Protein AF-A0AB38HCM6-F1 (afdb_monomer_lite)

pLDDT: mean 87.89, std 14.82, range [49.47, 98.44]

Foldseek 3Di:
DVVVVVVVVVVVVCVVVQEDAQDDQDAWAWDAPPDDPVNRVVQLVVQLVVLVVVVDDPVCSVVSSQVSSVVVPIDGDDDPVSNVVSVVVVVVSVVVVHDYD

Secondary structure (DSSP, 8-state):
-HHHHHHHTTGGGSGGGGEEPPPPPPPPEEE-TT--HHHHHHHHHHHHHHHHHTT--HHHHHHHHHHHHHHTT-EEE--HHHHHHHHHHHHHHHHTTPEE-

Radius of gyration: 24.41 Å; chains: 1; bounding box: 41×20×75 Å

Sequence (101 aa):
MKRFVLLSLSFSLAGCLMMRPYPPQPEPYWYKEGATARDASTKLAKCKYDVGMNKVDPSGEISLIHSCMIADGFRWQVYPEDKKAWQEKVDALQKQGYQLY

Organism: NCBI:txid733

Structure (mmCIF, N/CA/C/O backbone):
data_AF-A0AB38HCM6-F1
#
_entry.id   AF-A0AB38HCM6-F1
#
loop_
_atom_site.group_PDB
_atom_site.id
_atom_site.type_symbol
_atom_site.label_atom_id
_atom_site.label_alt_id
_atom_site.label_comp_id
_atom_site.label_asym_id
_atom_site.label_entity_id
_atom_site.label_seq_id
_atom_site.pdbx_PDB_ins_code
_atom_site.Cartn_x
_atom_site.Cartn_y
_atom_site.Cartn_z
_atom_site.occupancy
_atom_site.B_iso_or_equiv
_atom_site.auth_seq_id
_atom_site.auth_comp_id
_atom_site.auth_asym_id
_atom_site.auth_atom_id
_atom_site.pdbx_PDB_model_num
ATOM 1 N N . MET A 1 1 ? -17.707 8.300 59.468 1.00 50.94 1 MET A N 1
ATOM 2 C CA . MET A 1 1 ? -16.591 8.922 58.714 1.00 50.94 1 MET A CA 1
ATOM 3 C C . MET A 1 1 ? -15.565 7.920 58.162 1.00 50.94 1 MET A C 1
ATOM 5 O O . MET A 1 1 ? -15.204 8.065 57.008 1.00 50.94 1 MET A O 1
ATOM 9 N N . LYS A 1 2 ? -15.161 6.854 58.880 1.00 49.47 2 LYS A N 1
ATOM 10 C CA . LYS A 1 2 ? -14.211 5.830 58.362 1.00 49.47 2 LYS A CA 1
ATOM 11 C C . LYS A 1 2 ? -14.667 5.050 57.109 1.00 49.47 2 LYS A C 1
ATOM 13 O O . LYS A 1 2 ? -13.829 4.661 56.310 1.00 49.47 2 LYS A O 1
ATOM 18 N N . ARG A 1 3 ? -15.978 4.841 56.914 1.00 53.59 3 ARG A N 1
ATOM 19 C CA . ARG A 1 3 ? -16.518 4.090 55.757 1.00 53.59 3 ARG A CA 1
ATOM 20 C C . ARG A 1 3 ? -16.496 4.875 54.436 1.00 53.59 3 ARG A C 1
ATOM 22 O O . ARG A 1 3 ? -16.409 4.259 53.385 1.00 53.59 3 ARG A O 1
ATOM 29 N N . PHE A 1 4 ? -16.511 6.209 54.487 1.00 53.34 4 PHE A N 1
ATOM 30 C CA . PHE A 1 4 ? -16.462 7.053 53.284 1.00 53.34 4 PHE A CA 1
ATOM 31 C C . PHE A 1 4 ? -15.050 7.149 52.684 1.00 53.34 4 PHE A C 1
ATOM 33 O O . PHE A 1 4 ? -14.914 7.274 51.475 1.00 53.34 4 PHE A O 1
ATOM 40 N N . VAL A 1 5 ? -14.005 7.004 53.508 1.00 58.81 5 VAL A N 1
ATOM 41 C CA . VAL A 1 5 ? -12.597 7.043 53.063 1.00 58.81 5 VAL A CA 1
ATOM 42 C C . VAL A 1 5 ? -12.203 5.786 52.271 1.00 58.81 5 VAL A C 1
ATOM 44 O O . VAL A 1 5 ? -11.357 5.849 51.389 1.00 58.81 5 VAL A O 1
ATOM 47 N N . LEU A 1 6 ? -12.839 4.640 52.537 1.00 53.62 6 LEU A N 1
ATOM 48 C CA . LEU A 1 6 ? -12.574 3.393 51.802 1.00 53.62 6 LEU A CA 1
ATOM 49 C C . LEU A 1 6 ? -13.252 3.355 50.418 1.00 53.62 6 LEU A C 1
ATOM 51 O O . LEU A 1 6 ? -12.779 2.657 49.524 1.00 53.62 6 LEU A O 1
ATOM 55 N N . LEU A 1 7 ? -14.325 4.130 50.222 1.00 53.81 7 LEU A N 1
ATOM 56 C CA . LEU A 1 7 ? -15.037 4.232 48.941 1.00 53.81 7 LEU A CA 1
ATOM 57 C C . LEU A 1 7 ? -14.354 5.188 47.951 1.00 53.81 7 LEU A C 1
ATOM 59 O O . LEU A 1 7 ? -14.454 4.981 46.748 1.00 53.81 7 LEU A O 1
ATOM 63 N N . SER A 1 8 ? -13.625 6.205 48.422 1.00 54.72 8 SER A N 1
ATOM 64 C CA . SER A 1 8 ? -12.891 7.114 47.528 1.00 54.72 8 SER A CA 1
ATOM 65 C C . SER A 1 8 ? -11.596 6.505 46.980 1.00 54.72 8 SER A C 1
ATOM 67 O O . SER A 1 8 ? -11.186 6.840 45.873 1.00 54.72 8 SER A O 1
ATOM 69 N N . LEU A 1 9 ? -10.967 5.576 47.710 1.00 54.22 9 LEU A N 1
ATOM 70 C CA . LEU A 1 9 ? -9.690 4.968 47.312 1.00 54.22 9 LEU A CA 1
ATOM 71 C C . LEU A 1 9 ? -9.816 3.971 46.142 1.00 54.22 9 LEU A C 1
ATOM 73 O O . LEU A 1 9 ? -8.828 3.666 45.482 1.00 54.22 9 LEU A O 1
ATOM 77 N N . SER A 1 10 ? -11.022 3.465 45.873 1.00 54.28 10 SER A N 1
ATOM 78 C CA . SER A 1 10 ? -11.291 2.481 44.813 1.00 54.28 10 SER A CA 1
ATOM 79 C C . SER A 1 10 ? -11.604 3.111 43.450 1.00 54.28 10 SER A C 1
ATOM 81 O O . SER A 1 10 ? -11.454 2.444 42.429 1.00 54.28 10 SER A O 1
ATOM 83 N N . PHE A 1 11 ? -11.974 4.396 43.399 1.00 54.81 11 PHE A N 1
ATOM 84 C CA . PHE A 1 11 ? -12.333 5.072 42.144 1.00 54.81 11 PHE A CA 1
ATOM 85 C C . PHE A 1 11 ? -11.117 5.435 41.274 1.00 54.81 11 PHE A C 1
ATOM 87 O O . PHE A 1 11 ? -11.215 5.464 40.050 1.00 54.81 11 PHE A O 1
ATOM 94 N N . SER A 1 12 ? -9.949 5.657 41.882 1.00 55.44 12 SER A N 1
ATOM 95 C CA . SER A 1 12 ? -8.745 6.101 41.162 1.00 55.44 12 SER A CA 1
ATOM 96 C C . SER A 1 12 ? -8.041 4.995 40.364 1.00 55.44 12 SER A C 1
ATOM 98 O O . SER A 1 12 ? -7.233 5.298 39.492 1.00 55.44 12 SER A O 1
ATOM 100 N N . LEU A 1 13 ? -8.338 3.715 40.622 1.00 54.88 13 LEU A N 1
ATOM 101 C CA . LEU A 1 13 ? -7.702 2.579 39.934 1.00 54.88 13 LEU A CA 1
ATOM 102 C C . LEU A 1 13 ? -8.375 2.196 38.603 1.00 54.88 13 LEU A C 1
ATOM 104 O O . LEU A 1 13 ? -7.785 1.453 37.823 1.00 54.88 13 LEU A O 1
ATOM 108 N N . ALA A 1 14 ? -9.571 2.714 38.302 1.00 58.50 14 ALA A N 1
ATOM 109 C CA . ALA A 1 14 ? -10.276 2.394 37.056 1.00 58.50 14 ALA A CA 1
ATOM 110 C C . ALA A 1 14 ? -9.762 3.180 35.831 1.00 58.50 14 ALA A C 1
ATOM 112 O O . ALA A 1 14 ? -9.999 2.767 34.697 1.00 58.50 14 ALA A O 1
ATOM 113 N N . GLY A 1 15 ? -9.031 4.286 36.035 1.00 59.53 15 GLY A N 1
ATOM 114 C CA . GLY A 1 15 ? -8.571 5.161 34.947 1.00 59.53 15 GLY A CA 1
ATOM 115 C C . GLY A 1 15 ? -7.602 4.490 33.965 1.00 59.53 15 GLY A C 1
ATOM 116 O O . GLY A 1 15 ? -7.667 4.748 32.766 1.00 59.53 15 GLY A O 1
ATOM 117 N N . CYS A 1 16 ? -6.755 3.569 34.434 1.00 63.84 16 CYS A N 1
ATOM 118 C CA . CYS A 1 16 ? -5.778 2.894 33.573 1.00 63.84 16 CYS A CA 1
ATOM 119 C C . CYS A 1 16 ? -6.395 1.832 32.647 1.00 63.84 16 CYS A C 1
ATOM 121 O O . CYS A 1 16 ? -5.796 1.506 31.627 1.00 63.84 16 CYS A O 1
ATOM 123 N N . LEU A 1 17 ? -7.583 1.297 32.958 1.00 71.00 17 LEU A N 1
ATOM 124 C CA . LEU A 1 17 ? -8.231 0.273 32.121 1.00 71.00 17 LEU A CA 1
ATOM 125 C C . LEU A 1 17 ? -8.853 0.848 30.840 1.00 71.00 17 LEU A C 1
ATOM 127 O O . LEU A 1 17 ? -9.125 0.099 29.901 1.00 71.00 17 LEU A O 1
ATOM 131 N N . MET A 1 18 ? -9.066 2.166 30.791 1.00 82.00 18 MET A N 1
ATOM 132 C CA . MET A 1 18 ? -9.691 2.845 29.654 1.00 82.00 18 MET A CA 1
ATOM 133 C C . MET A 1 18 ? -8.669 3.384 28.646 1.00 82.00 18 MET A C 1
ATOM 135 O O . MET A 1 18 ? -9.068 3.896 27.606 1.00 82.00 18 MET A O 1
ATOM 139 N N . MET A 1 19 ? -7.364 3.256 28.905 1.00 89.69 19 MET A N 1
ATOM 140 C CA . MET A 1 19 ? -6.330 3.657 27.951 1.00 89.69 19 MET A CA 1
ATOM 141 C C . MET A 1 19 ? -6.033 2.520 26.970 1.00 89.69 19 MET A C 1
ATOM 143 O O . MET A 1 19 ? -5.752 1.393 27.378 1.00 89.69 19 MET A O 1
ATOM 147 N N . ARG A 1 20 ? -6.061 2.809 25.668 1.00 91.25 20 ARG A N 1
ATOM 148 C CA . ARG A 1 20 ? -5.620 1.874 24.622 1.00 91.25 20 ARG A CA 1
ATOM 149 C C . ARG A 1 20 ? -4.731 2.575 23.600 1.00 91.25 20 ARG A C 1
ATOM 151 O O . ARG A 1 20 ? -4.977 3.738 23.310 1.00 91.25 20 ARG A O 1
ATOM 158 N N . PRO A 1 21 ? -3.741 1.883 23.022 1.00 93.81 21 PRO A N 1
ATOM 159 C CA . PRO A 1 21 ? -2.983 2.456 21.924 1.00 93.81 21 PRO A CA 1
ATOM 160 C C . PRO A 1 21 ? -3.892 2.669 20.709 1.00 93.81 21 PRO A C 1
ATOM 162 O O . PRO A 1 21 ? -4.851 1.911 20.499 1.00 93.81 21 PRO A O 1
ATOM 165 N N . TYR A 1 22 ? -3.571 3.662 19.881 1.00 96.00 22 TYR A N 1
ATOM 166 C CA . TYR A 1 22 ? -4.196 3.795 18.568 1.00 96.00 22 TYR A CA 1
ATOM 167 C C . TYR A 1 22 ? -4.053 2.493 17.763 1.00 96.00 22 TYR A C 1
ATOM 169 O O . TYR A 1 22 ? -2.984 1.871 17.762 1.00 96.00 22 TYR A O 1
ATOM 177 N N . PRO A 1 23 ? -5.106 2.060 17.042 1.00 95.31 23 PRO A N 1
ATOM 178 C CA . PRO A 1 23 ? -4.941 0.998 16.063 1.00 95.31 23 PRO A CA 1
ATOM 179 C C . PRO A 1 23 ? -3.896 1.422 15.016 1.00 95.31 23 PRO A C 1
ATOM 181 O O . PRO A 1 23 ? -3.852 2.602 14.652 1.00 95.31 23 PRO A O 1
ATOM 184 N N . PRO A 1 24 ? -3.075 0.484 14.507 1.00 95.19 24 PRO A N 1
ATOM 185 C CA . PRO A 1 24 ? -2.052 0.798 13.516 1.00 95.19 24 PRO A CA 1
ATOM 186 C C . PRO A 1 24 ? -2.701 1.451 12.299 1.00 95.19 24 PRO A C 1
ATOM 188 O O . PRO A 1 24 ? -3.722 0.963 11.807 1.00 95.19 24 PRO A O 1
ATOM 191 N N . GLN A 1 25 ? -2.140 2.577 11.858 1.00 94.50 25 GLN A N 1
ATOM 192 C CA . GLN A 1 25 ? -2.627 3.259 10.665 1.00 94.50 25 GLN A CA 1
ATOM 193 C C . GLN A 1 25 ? -2.411 2.367 9.438 1.00 94.50 25 GLN A C 1
ATOM 195 O O . GLN A 1 25 ? -1.415 1.643 9.384 1.00 94.50 25 GLN A O 1
ATOM 200 N N . PRO A 1 26 ? -3.332 2.392 8.463 1.00 95.31 26 PRO A N 1
ATOM 201 C CA . PRO A 1 26 ? -3.142 1.649 7.231 1.00 95.31 26 PRO A CA 1
ATOM 202 C C . PRO A 1 26 ? -1.917 2.190 6.491 1.00 95.31 26 PRO A C 1
ATOM 204 O O . PRO A 1 26 ? -1.769 3.399 6.301 1.00 95.31 26 PRO A O 1
ATOM 207 N N . GLU A 1 27 ? -1.038 1.284 6.084 1.00 94.25 27 GLU A N 1
ATOM 208 C CA . GLU A 1 27 ? 0.157 1.622 5.319 1.00 94.25 27 GLU A CA 1
ATOM 209 C C . GLU A 1 27 ? -0.159 1.683 3.820 1.00 94.25 27 GLU A C 1
ATOM 211 O O . GLU A 1 27 ? -1.047 0.970 3.343 1.00 94.25 27 GLU A O 1
ATOM 216 N N . PRO A 1 28 ? 0.539 2.536 3.051 1.00 94.62 28 PRO A N 1
ATOM 217 C CA . PRO A 1 28 ? 0.379 2.557 1.607 1.00 94.62 28 PRO A CA 1
ATOM 218 C C . PRO A 1 28 ? 0.874 1.249 0.988 1.00 94.62 28 PRO A C 1
ATOM 220 O O . PRO A 1 28 ? 1.860 0.662 1.430 1.00 94.62 28 PRO A O 1
ATOM 223 N N . TYR A 1 29 ? 0.216 0.823 -0.085 1.00 95.06 29 TYR A N 1
ATOM 224 C CA . TYR A 1 29 ? 0.634 -0.329 -0.876 1.00 95.06 29 TYR A CA 1
ATOM 225 C C . TYR A 1 29 ? 0.390 -0.085 -2.363 1.00 95.06 29 TYR A C 1
ATOM 227 O O . TYR A 1 29 ? -0.278 0.868 -2.768 1.00 95.06 29 TYR A O 1
ATOM 235 N N . TRP A 1 30 ? 0.976 -0.946 -3.196 1.00 97.00 30 TRP A N 1
ATOM 236 C CA . TRP A 1 30 ? 0.763 -0.909 -4.637 1.00 97.00 30 TRP A CA 1
ATOM 237 C C . TRP A 1 30 ? -0.618 -1.447 -4.983 1.00 97.00 30 TRP A C 1
ATOM 239 O O . TRP A 1 30 ? -0.881 -2.638 -4.826 1.00 97.00 30 TRP A O 1
ATOM 249 N N . TYR A 1 31 ? -1.470 -0.574 -5.508 1.00 94.81 31 TYR A N 1
ATOM 250 C CA . TYR A 1 31 ? -2.827 -0.916 -5.912 1.00 94.81 31 TYR A CA 1
ATOM 251 C C . TYR A 1 31 ? -3.092 -0.548 -7.371 1.00 94.81 31 TYR A C 1
ATOM 253 O O . TYR A 1 31 ? -2.595 0.465 -7.867 1.00 94.81 31 TYR A O 1
ATOM 261 N N . LYS A 1 32 ? -3.918 -1.358 -8.032 1.00 95.00 32 LYS A N 1
ATOM 262 C CA . LYS A 1 32 ? -4.516 -1.096 -9.341 1.00 95.00 32 LYS A CA 1
ATOM 263 C C . LYS A 1 32 ? -5.923 -1.690 -9.341 1.00 95.00 32 LYS A C 1
ATOM 265 O O . LYS A 1 32 ? -6.108 -2.804 -8.856 1.00 95.00 32 LYS A O 1
ATOM 270 N N . GLU A 1 33 ? -6.897 -0.963 -9.882 1.00 92.50 33 GLU A N 1
ATOM 271 C CA . GLU A 1 33 ? -8.278 -1.447 -9.966 1.00 92.50 33 GLU A CA 1
ATOM 272 C C . GLU A 1 33 ? -8.336 -2.785 -10.720 1.00 92.50 33 GLU A C 1
ATOM 274 O O . GLU A 1 33 ? -7.718 -2.949 -11.775 1.00 92.50 33 GLU A O 1
ATOM 279 N N . GLY A 1 34 ? -9.034 -3.763 -10.1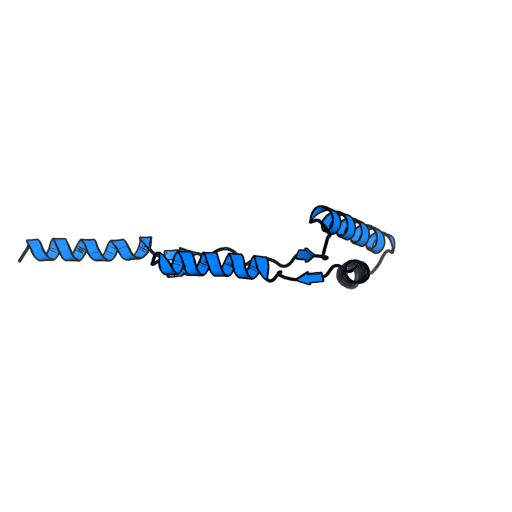38 1.00 92.50 34 GLY A N 1
ATOM 280 C CA . GLY A 1 34 ? -9.146 -5.119 -10.681 1.00 92.50 34 GLY A CA 1
ATOM 281 C C . GLY A 1 34 ? -7.905 -6.007 -10.509 1.00 92.50 34 GLY A C 1
ATOM 282 O O . GLY A 1 34 ? -7.968 -7.183 -10.857 1.00 92.50 34 GLY A O 1
ATOM 283 N N . ALA A 1 35 ? -6.799 -5.495 -9.961 1.00 94.75 35 ALA A N 1
ATOM 284 C CA . ALA A 1 35 ? -5.614 -6.292 -9.655 1.00 94.75 35 ALA A CA 1
ATOM 285 C C . ALA A 1 35 ? -5.675 -6.846 -8.227 1.00 94.75 35 ALA A C 1
ATOM 287 O O . ALA A 1 35 ? -6.070 -6.164 -7.280 1.00 94.75 35 ALA A O 1
ATOM 288 N N . THR A 1 36 ? -5.230 -8.085 -8.053 1.00 95.31 36 THR A N 1
ATOM 289 C CA . THR A 1 36 ? -5.070 -8.684 -6.728 1.00 95.31 36 THR A CA 1
ATOM 290 C C . THR A 1 36 ? -3.767 -8.220 -6.068 1.00 95.31 36 THR A C 1
ATOM 292 O O . THR A 1 36 ? -2.819 -7.794 -6.733 1.00 95.31 36 THR A O 1
ATOM 295 N N . ALA A 1 37 ? -3.654 -8.389 -4.747 1.00 93.00 37 ALA A N 1
ATOM 296 C CA . ALA A 1 37 ? -2.388 -8.169 -4.039 1.00 93.00 37 ALA A CA 1
ATOM 297 C C . ALA A 1 37 ? -1.242 -9.042 -4.599 1.00 93.00 37 ALA A C 1
ATOM 299 O O . ALA A 1 37 ? -0.077 -8.635 -4.607 1.00 93.00 37 ALA A O 1
ATOM 300 N N . ARG A 1 38 ? -1.570 -10.235 -5.118 1.00 96.88 38 ARG A N 1
ATOM 301 C CA . ARG A 1 38 ? -0.609 -11.124 -5.781 1.00 96.88 38 ARG A CA 1
ATOM 302 C C . ARG A 1 38 ? -0.115 -10.538 -7.102 1.00 96.88 38 ARG A C 1
ATOM 304 O O . ARG A 1 38 ? 1.078 -10.650 -7.387 1.00 96.88 38 ARG A O 1
ATOM 311 N N . ASP A 1 39 ? -0.984 -9.891 -7.871 1.00 97.62 39 ASP A N 1
ATOM 312 C CA . ASP A 1 39 ? -0.604 -9.229 -9.125 1.00 97.62 39 ASP A CA 1
ATOM 313 C C . ASP A 1 39 ? 0.335 -8.054 -8.853 1.00 97.62 39 ASP A C 1
ATOM 315 O O . ASP A 1 39 ? 1.385 -7.944 -9.487 1.00 97.62 39 ASP A O 1
ATOM 319 N N . ALA A 1 40 ? 0.023 -7.238 -7.840 1.00 97.19 40 ALA A N 1
ATOM 320 C CA . ALA A 1 40 ? 0.893 -6.151 -7.395 1.00 97.19 40 ALA A CA 1
ATOM 321 C C . ALA A 1 40 ? 2.278 -6.662 -6.959 1.00 97.19 40 ALA A C 1
ATOM 323 O O . ALA A 1 40 ? 3.303 -6.125 -7.381 1.00 97.19 40 ALA A O 1
ATOM 324 N N . SER A 1 41 ? 2.320 -7.732 -6.157 1.00 97.56 41 SER A N 1
ATOM 325 C CA . SER A 1 41 ? 3.568 -8.359 -5.703 1.00 97.56 41 SER A CA 1
ATOM 326 C C . SER A 1 41 ? 4.393 -8.911 -6.870 1.00 97.56 41 SER A C 1
ATOM 328 O O . SER A 1 41 ? 5.594 -8.650 -6.968 1.00 97.56 41 SER A O 1
ATOM 330 N N . THR A 1 42 ? 3.736 -9.609 -7.800 1.00 98.25 42 THR A N 1
ATOM 331 C CA . THR A 1 42 ? 4.366 -10.163 -9.005 1.00 98.25 42 THR A CA 1
ATOM 332 C C . THR A 1 42 ? 4.947 -9.049 -9.871 1.00 98.25 42 THR A C 1
ATOM 334 O O . THR A 1 42 ? 6.096 -9.135 -10.310 1.00 98.25 42 THR A O 1
ATOM 337 N N . LYS A 1 43 ? 4.192 -7.964 -10.078 1.00 98.19 43 LYS A N 1
ATOM 338 C CA . LYS A 1 43 ? 4.659 -6.823 -10.863 1.00 98.19 43 LYS A CA 1
ATOM 339 C C . LYS A 1 43 ? 5.826 -6.104 -10.190 1.00 98.19 43 LYS A C 1
ATOM 341 O O . LYS A 1 43 ? 6.803 -5.794 -10.867 1.00 98.19 43 LYS A O 1
ATOM 346 N N . LEU A 1 44 ? 5.771 -5.900 -8.873 1.00 98.12 44 LEU A N 1
ATOM 347 C CA . LEU A 1 44 ? 6.863 -5.287 -8.116 1.00 98.12 44 LEU A CA 1
ATOM 348 C C . LEU A 1 44 ? 8.148 -6.113 -8.210 1.00 98.12 44 LEU A C 1
ATOM 350 O O . LEU A 1 44 ? 9.222 -5.549 -8.415 1.00 98.12 44 LEU A O 1
ATOM 354 N N . ALA A 1 45 ? 8.047 -7.438 -8.089 1.00 98.12 45 ALA A N 1
ATOM 355 C CA . ALA A 1 45 ? 9.187 -8.335 -8.252 1.00 98.12 45 ALA A CA 1
ATOM 356 C C . ALA A 1 45 ? 9.789 -8.226 -9.660 1.00 98.12 45 ALA A C 1
ATOM 358 O O . ALA A 1 45 ? 11.007 -8.116 -9.796 1.00 98.12 45 ALA A O 1
ATOM 359 N N . LYS A 1 46 ? 8.940 -8.164 -10.695 1.00 98.00 46 LYS A N 1
ATOM 360 C CA . LYS A 1 46 ? 9.388 -7.937 -12.071 1.00 98.00 46 LYS A CA 1
ATOM 361 C C . LYS A 1 46 ? 10.110 -6.593 -12.219 1.00 98.00 46 LYS A C 1
ATOM 363 O O . LYS A 1 46 ? 11.211 -6.563 -12.748 1.00 98.00 46 LYS A O 1
ATOM 368 N N . CYS A 1 47 ? 9.539 -5.502 -11.705 1.00 97.31 47 CYS A N 1
ATOM 369 C CA . CYS A 1 47 ? 10.170 -4.181 -11.768 1.00 97.31 47 CYS A CA 1
ATOM 370 C C . CYS A 1 47 ? 11.542 -4.157 -11.079 1.00 97.31 47 CYS A C 1
ATOM 372 O O . CYS A 1 47 ? 12.484 -3.596 -11.626 1.00 97.31 47 CYS A O 1
ATOM 374 N N . LYS A 1 48 ? 11.677 -4.798 -9.910 1.00 96.06 48 LYS A N 1
ATOM 375 C CA . LYS A 1 48 ? 12.970 -4.940 -9.219 1.00 96.06 48 LYS A CA 1
ATOM 376 C C . LYS A 1 48 ? 13.989 -5.695 -10.069 1.00 96.06 48 LYS A C 1
ATOM 378 O O . LYS A 1 48 ? 15.127 -5.254 -10.188 1.00 96.06 48 LYS A O 1
ATOM 383 N N . TYR A 1 49 ? 13.572 -6.806 -10.675 1.00 95.75 49 T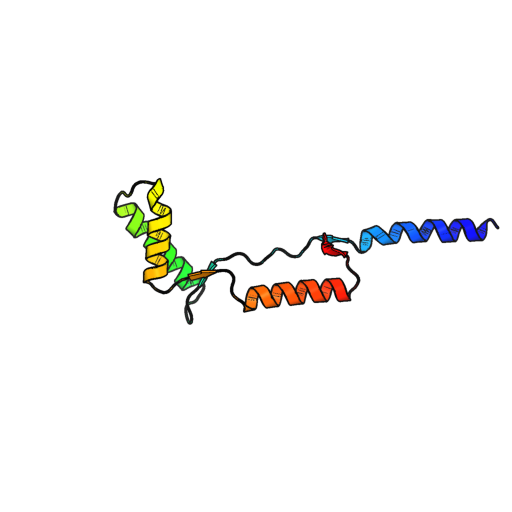YR A N 1
ATOM 384 C CA . TYR A 1 49 ? 14.434 -7.596 -11.548 1.00 95.75 49 TYR A CA 1
ATOM 385 C C . TYR A 1 49 ? 14.887 -6.792 -12.773 1.00 95.75 49 TYR A C 1
ATOM 387 O O . TYR A 1 49 ? 16.085 -6.655 -13.004 1.00 95.75 49 TYR A O 1
ATOM 395 N N . ASP A 1 50 ? 13.947 -6.203 -13.514 1.00 95.00 50 ASP A N 1
ATOM 396 C CA . ASP A 1 50 ? 14.235 -5.462 -14.745 1.00 95.00 50 ASP A CA 1
ATOM 397 C C . ASP A 1 50 ? 15.151 -4.254 -14.474 1.00 95.00 50 ASP A C 1
ATOM 399 O O . ASP A 1 50 ? 16.103 -4.009 -15.215 1.00 95.00 50 ASP A O 1
ATOM 403 N N . VAL A 1 51 ? 14.911 -3.508 -13.389 1.00 93.81 51 VAL A N 1
ATOM 404 C CA . VAL A 1 51 ? 15.759 -2.370 -12.998 1.00 93.81 51 VAL A CA 1
ATOM 405 C C . VAL A 1 51 ? 17.152 -2.843 -12.569 1.00 93.81 51 VAL A C 1
ATOM 407 O O . VAL A 1 51 ? 18.149 -2.305 -13.054 1.00 93.81 51 VAL A O 1
ATOM 410 N N . GLY A 1 52 ? 17.241 -3.881 -11.732 1.00 91.38 52 GLY A N 1
ATOM 411 C CA . GLY A 1 52 ? 18.520 -4.432 -11.275 1.00 91.38 52 GLY A CA 1
ATOM 412 C C . GLY A 1 52 ? 19.380 -4.983 -12.419 1.00 91.38 52 GLY A C 1
ATOM 413 O O . GLY A 1 52 ? 20.594 -4.779 -12.446 1.00 91.38 52 GLY A O 1
ATOM 414 N N . MET A 1 53 ? 18.757 -5.604 -13.425 1.00 92.25 53 MET A N 1
ATOM 415 C CA . MET A 1 53 ? 19.453 -6.115 -14.614 1.00 92.25 53 MET A CA 1
ATOM 416 C C . MET A 1 53 ? 20.070 -5.008 -15.480 1.00 92.25 53 MET A C 1
ATOM 418 O O . MET A 1 53 ? 21.057 -5.256 -16.174 1.00 92.25 53 MET A O 1
ATOM 422 N N . ASN A 1 54 ? 19.544 -3.783 -15.407 1.00 89.25 54 ASN A N 1
ATOM 423 C CA . ASN A 1 54 ? 20.059 -2.630 -16.147 1.00 89.25 54 ASN A CA 1
ATOM 424 C C . ASN A 1 54 ? 21.258 -1.938 -15.470 1.00 89.25 54 ASN A C 1
ATOM 426 O O . ASN A 1 54 ? 21.739 -0.935 -15.992 1.00 89.25 54 ASN A O 1
ATOM 430 N N . LYS A 1 55 ? 21.770 -2.473 -14.346 1.00 86.25 55 LYS A N 1
ATOM 431 C CA . LYS A 1 55 ? 22.947 -1.950 -13.616 1.00 86.25 55 LYS A CA 1
ATOM 432 C C . LYS A 1 55 ? 22.844 -0.454 -13.295 1.00 86.25 55 LYS A C 1
ATOM 434 O O . LYS A 1 55 ? 23.815 0.291 -13.422 1.00 86.25 55 LYS A O 1
ATOM 439 N N . VAL A 1 56 ? 21.644 -0.018 -12.925 1.00 83.75 56 VAL A N 1
ATOM 440 C CA . VAL A 1 56 ? 21.373 1.371 -12.551 1.00 83.75 56 VAL A CA 1
ATOM 441 C C . VAL A 1 56 ? 22.118 1.735 -11.268 1.00 83.75 56 VAL A C 1
ATOM 443 O O . VAL A 1 56 ? 22.405 0.870 -10.441 1.00 83.75 56 VAL A O 1
ATOM 446 N N . ASP A 1 57 ? 22.423 3.020 -11.095 1.00 87.44 57 ASP A N 1
ATOM 447 C CA . ASP A 1 57 ? 22.985 3.498 -9.835 1.00 87.44 57 ASP A CA 1
ATOM 448 C C . ASP A 1 57 ? 21.989 3.260 -8.676 1.00 87.44 57 ASP A C 1
ATOM 450 O O . ASP A 1 57 ? 20.795 3.551 -8.842 1.00 87.44 57 ASP A O 1
ATOM 454 N N . PRO A 1 58 ? 22.442 2.779 -7.500 1.00 81.00 58 PRO A N 1
ATOM 455 C CA . PRO A 1 58 ? 21.559 2.494 -6.368 1.00 81.00 58 PRO A CA 1
ATOM 456 C C . PRO A 1 58 ? 20.710 3.690 -5.919 1.00 81.00 58 PRO A C 1
ATOM 458 O O . PRO A 1 58 ? 19.587 3.506 -5.451 1.00 81.00 58 PRO A O 1
ATOM 461 N N . SER A 1 59 ? 21.201 4.925 -6.089 1.00 84.06 59 SER A N 1
ATOM 462 C CA . SER A 1 59 ? 20.448 6.136 -5.734 1.00 84.06 59 SER A CA 1
ATOM 463 C C . SER A 1 59 ? 19.215 6.358 -6.621 1.00 84.06 59 SER A C 1
ATOM 465 O O . SER A 1 59 ? 18.242 6.970 -6.179 1.00 84.06 59 SER A O 1
ATOM 467 N N . GLY A 1 60 ? 19.219 5.826 -7.849 1.00 87.69 60 GLY A N 1
ATOM 468 C CA . GLY A 1 60 ? 18.106 5.906 -8.799 1.00 87.69 60 GLY A CA 1
ATOM 469 C C . GLY A 1 60 ? 17.202 4.670 -8.823 1.00 87.69 60 GLY A C 1
ATOM 470 O O . GLY A 1 60 ? 16.092 4.738 -9.355 1.00 87.69 60 GLY A O 1
ATOM 471 N N . GLU A 1 61 ? 17.638 3.553 -8.237 1.00 91.94 61 GLU A N 1
ATOM 472 C CA . GLU A 1 61 ? 16.968 2.252 -8.345 1.00 91.94 61 GLU A CA 1
ATOM 473 C C . GLU A 1 61 ? 15.507 2.301 -7.868 1.00 91.94 61 GLU A C 1
ATOM 475 O O . GLU A 1 61 ? 14.592 1.903 -8.592 1.00 91.94 61 GLU A O 1
ATOM 480 N N . ILE A 1 62 ? 15.262 2.871 -6.685 1.00 93.19 62 ILE A N 1
ATOM 481 C CA . ILE A 1 62 ? 13.914 2.979 -6.104 1.00 93.19 62 ILE A CA 1
ATOM 482 C C . ILE A 1 62 ? 13.001 3.835 -6.989 1.00 93.19 62 ILE A C 1
ATOM 484 O O . ILE A 1 62 ? 11.843 3.476 -7.209 1.00 93.19 62 ILE A O 1
ATOM 488 N N . SER A 1 63 ? 13.517 4.941 -7.532 1.00 95.31 63 SER A N 1
ATOM 489 C CA . SER A 1 63 ? 12.756 5.832 -8.418 1.00 95.31 63 SER A CA 1
ATOM 490 C C . SER A 1 63 ? 12.337 5.122 -9.708 1.00 95.31 63 SER A C 1
ATOM 492 O O . SER A 1 63 ? 11.200 5.259 -10.170 1.00 95.31 63 SER A O 1
ATOM 494 N N . LEU A 1 64 ? 13.220 4.288 -10.262 1.00 96.12 64 LEU A N 1
ATOM 495 C CA . LEU A 1 64 ? 12.935 3.500 -11.459 1.00 96.12 64 LEU A CA 1
ATOM 496 C C . LEU A 1 64 ? 11.955 2.357 -11.182 1.00 96.12 64 LEU A C 1
ATOM 498 O O . LEU A 1 64 ? 11.040 2.143 -11.977 1.00 96.12 64 LEU A O 1
ATOM 502 N N . ILE A 1 65 ? 12.065 1.678 -10.035 1.00 97.12 65 ILE A N 1
ATOM 503 C CA . ILE A 1 65 ? 11.074 0.680 -9.603 1.00 97.12 65 ILE A CA 1
ATOM 504 C C . ILE A 1 65 ? 9.697 1.340 -9.453 1.00 97.12 65 ILE A C 1
ATOM 506 O O . ILE A 1 65 ? 8.700 0.816 -9.953 1.00 97.12 65 ILE A O 1
ATOM 510 N N . HIS A 1 66 ? 9.638 2.510 -8.813 1.00 97.38 66 HIS A N 1
ATOM 511 C CA . HIS A 1 66 ? 8.402 3.266 -8.626 1.00 97.38 66 HIS A CA 1
ATOM 512 C C . HIS A 1 66 ? 7.795 3.686 -9.973 1.00 97.38 66 HIS A C 1
ATOM 514 O O . HIS A 1 66 ? 6.600 3.503 -10.211 1.00 97.38 66 HIS A O 1
ATOM 520 N N . SER A 1 67 ? 8.631 4.165 -10.896 1.00 97.50 67 SER A N 1
ATOM 521 C CA . SER A 1 67 ? 8.226 4.519 -12.261 1.00 97.50 67 SER A CA 1
ATOM 522 C C . SER A 1 67 ? 7.705 3.309 -13.044 1.00 97.50 67 SER A C 1
ATOM 524 O O . SER A 1 67 ? 6.680 3.411 -13.714 1.00 97.50 67 SER A O 1
ATOM 526 N N . CYS A 1 68 ? 8.349 2.145 -12.914 1.00 97.88 68 CYS A N 1
ATOM 527 C CA . CYS A 1 68 ? 7.910 0.895 -13.537 1.00 97.88 68 CYS A CA 1
ATOM 528 C C . CYS A 1 68 ? 6.525 0.448 -13.044 1.00 97.88 68 CYS A C 1
ATOM 530 O O . CYS A 1 68 ? 5.681 0.042 -13.846 1.00 97.88 68 CYS A O 1
ATOM 532 N N . MET A 1 69 ? 6.261 0.563 -11.739 1.00 98.44 69 MET A N 1
ATOM 533 C CA . MET A 1 69 ? 4.946 0.261 -11.166 1.00 98.44 69 MET A CA 1
ATOM 534 C C . MET A 1 69 ? 3.874 1.233 -11.674 1.00 98.44 69 MET A C 1
ATOM 536 O O . MET A 1 69 ? 2.801 0.804 -12.105 1.00 98.44 69 MET A O 1
ATOM 540 N N . ILE A 1 70 ? 4.179 2.535 -11.692 1.00 98.12 70 ILE A N 1
ATOM 541 C CA . ILE A 1 70 ? 3.266 3.575 -12.189 1.00 98.12 70 ILE A CA 1
ATOM 542 C C . ILE A 1 70 ? 2.925 3.377 -13.664 1.00 98.12 70 ILE A C 1
ATOM 544 O O . ILE A 1 70 ? 1.751 3.508 -14.028 1.00 98.12 70 ILE A O 1
ATOM 548 N N . ALA A 1 71 ? 3.924 3.052 -14.490 1.00 97.75 71 ALA A N 1
ATOM 549 C CA . ALA A 1 71 ? 3.765 2.811 -15.922 1.00 97.75 71 ALA A CA 1
ATOM 550 C C . ALA A 1 71 ? 2.812 1.642 -16.215 1.00 97.75 71 ALA A C 1
ATOM 552 O O . ALA A 1 71 ? 2.105 1.655 -17.217 1.00 97.75 71 ALA A O 1
ATOM 553 N N . ASP A 1 72 ? 2.739 0.661 -15.314 1.00 97.19 72 ASP A N 1
ATOM 554 C CA . ASP A 1 72 ? 1.824 -0.479 -15.417 1.00 97.19 72 ASP A CA 1
ATOM 555 C C . ASP A 1 72 ? 0.430 -0.203 -14.822 1.00 97.19 72 ASP A C 1
ATOM 557 O O . ASP A 1 72 ? -0.447 -1.070 -14.813 1.00 97.19 72 ASP A O 1
ATOM 561 N N . GLY A 1 73 ? 0.206 1.018 -14.333 1.00 97.25 73 GLY A N 1
ATOM 562 C CA . GLY A 1 73 ? -1.067 1.473 -13.780 1.00 97.25 73 GLY A CA 1
ATOM 563 C C . GLY A 1 73 ? -1.214 1.294 -12.270 1.00 97.25 73 GLY A C 1
ATOM 564 O O . GLY A 1 73 ? -2.275 1.614 -11.745 1.00 97.25 73 GLY A O 1
ATOM 565 N N . PHE A 1 74 ? -0.182 0.833 -11.556 1.00 97.62 74 PHE A N 1
ATOM 566 C CA . PHE A 1 74 ? -0.222 0.771 -10.093 1.00 97.62 74 PHE A CA 1
ATOM 567 C C . PHE A 1 74 ? 0.016 2.151 -9.464 1.00 97.62 74 PHE A C 1
ATOM 569 O O . PHE A 1 74 ? 0.677 3.020 -10.040 1.00 97.62 74 PHE A O 1
ATOM 576 N N . ARG A 1 75 ? -0.519 2.377 -8.264 1.00 96.50 75 ARG A N 1
ATOM 577 C CA . ARG A 1 75 ? -0.307 3.588 -7.457 1.00 96.50 75 ARG A CA 1
ATOM 578 C C . ARG A 1 75 ? 0.069 3.199 -6.033 1.00 96.50 75 ARG A C 1
ATOM 580 O O . ARG A 1 75 ? -0.505 2.257 -5.497 1.00 96.50 75 ARG A O 1
ATOM 587 N N . TRP A 1 76 ? 1.031 3.913 -5.450 1.00 96.44 76 TRP A N 1
ATOM 588 C CA . TRP A 1 76 ? 1.444 3.756 -4.057 1.00 96.44 76 TRP A CA 1
ATOM 589 C C . TRP A 1 76 ? 0.623 4.703 -3.186 1.00 96.44 76 TRP A C 1
ATOM 591 O O . TRP A 1 76 ? 0.877 5.907 -3.165 1.00 96.44 76 TRP A O 1
ATOM 601 N N . GLN A 1 77 ? -0.410 4.182 -2.531 1.00 93.88 77 GLN A N 1
ATOM 602 C CA . GLN A 1 77 ? -1.322 4.993 -1.727 1.00 93.88 77 GLN A CA 1
ATOM 603 C C . GLN A 1 77 ? -2.009 4.162 -0.648 1.00 93.88 77 GLN A C 1
ATOM 605 O O . GLN A 1 77 ? -2.115 2.943 -0.760 1.00 93.88 77 GLN A O 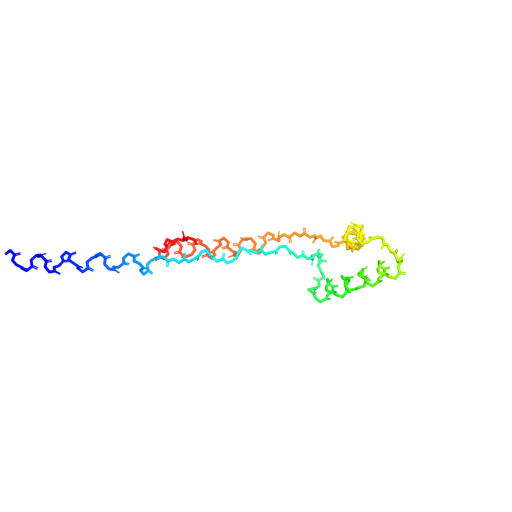1
ATOM 610 N N . VAL A 1 78 ? -2.494 4.845 0.388 1.00 93.56 78 VAL A N 1
ATOM 611 C CA . VAL A 1 78 ? -3.478 4.288 1.320 1.00 93.56 78 VAL A CA 1
ATOM 612 C C . VAL A 1 78 ? -4.842 4.435 0.670 1.00 93.56 78 VAL A C 1
ATOM 614 O O . VAL A 1 78 ? -5.239 5.549 0.318 1.00 93.56 78 VAL A O 1
ATOM 617 N N . TYR A 1 79 ? -5.558 3.332 0.507 1.00 89.06 79 TYR A N 1
ATOM 618 C CA . TYR A 1 79 ? -6.836 3.370 -0.181 1.00 89.06 79 TYR A CA 1
ATOM 619 C C . TYR A 1 79 ? -7.961 3.894 0.736 1.00 89.06 79 TYR A C 1
ATOM 621 O O . TYR A 1 79 ? -7.924 3.659 1.952 1.0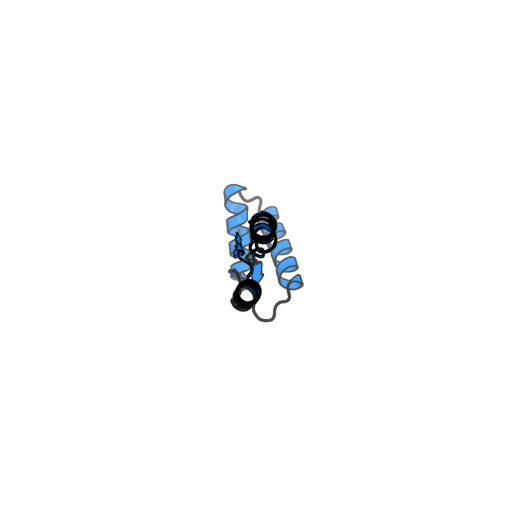0 89.06 79 TYR A O 1
ATOM 629 N N . PRO A 1 80 ? -8.962 4.629 0.203 1.00 89.56 80 PRO A N 1
ATOM 630 C CA . PRO A 1 80 ? -10.039 5.192 1.014 1.00 89.56 80 PRO A CA 1
ATOM 631 C C . PRO A 1 80 ? -10.798 4.171 1.862 1.00 89.56 80 PRO A C 1
ATOM 633 O O . PRO A 1 80 ? -11.182 4.507 2.982 1.00 89.56 80 PRO A O 1
ATOM 636 N N . GLU A 1 81 ? -10.987 2.937 1.383 1.00 91.75 81 GLU A N 1
ATOM 637 C CA . GLU A 1 81 ? -11.672 1.902 2.166 1.00 91.75 81 GLU A CA 1
ATOM 638 C C . GLU A 1 81 ? -10.874 1.480 3.403 1.00 91.75 81 GLU A C 1
ATOM 640 O O . GLU A 1 81 ? -11.452 1.383 4.484 1.00 91.75 81 GLU A O 1
ATOM 645 N N . ASP A 1 82 ? -9.553 1.322 3.291 1.00 93.31 82 ASP A N 1
ATOM 646 C CA . ASP A 1 82 ? -8.694 0.978 4.431 1.00 93.31 82 ASP A CA 1
ATOM 647 C C . ASP A 1 82 ? -8.649 2.116 5.454 1.00 93.31 82 ASP A C 1
ATOM 649 O O . ASP A 1 82 ? -8.746 1.898 6.665 1.00 93.31 82 ASP A O 1
ATOM 653 N N . LYS A 1 83 ? -8.574 3.362 4.968 1.00 94.06 83 LYS A N 1
ATOM 654 C CA . LYS A 1 83 ? -8.657 4.554 5.821 1.00 94.06 83 LYS A CA 1
ATOM 655 C C . LYS A 1 83 ? -10.005 4.635 6.536 1.00 94.06 83 LYS A C 1
ATOM 657 O O . LYS A 1 83 ? -10.048 4.948 7.72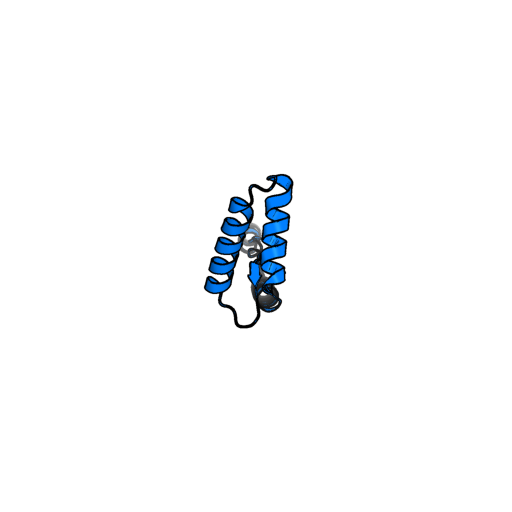5 1.00 94.06 83 LYS A O 1
ATOM 662 N N . LYS A 1 84 ? -11.099 4.345 5.828 1.00 96.62 84 LYS A N 1
ATOM 663 C CA . LYS A 1 84 ? -12.452 4.323 6.389 1.00 96.62 84 LYS A CA 1
ATOM 664 C C . LYS A 1 84 ? -12.590 3.231 7.448 1.00 96.62 84 LYS A C 1
ATOM 666 O O . LYS A 1 84 ? -13.050 3.529 8.543 1.00 96.62 84 LYS A O 1
ATOM 671 N N . ALA A 1 85 ? -12.133 2.012 7.169 1.00 96.62 85 ALA A N 1
ATOM 672 C CA . ALA A 1 85 ? -12.168 0.901 8.118 1.00 96.62 85 ALA A CA 1
ATOM 673 C C . ALA A 1 85 ? -11.349 1.197 9.387 1.00 96.62 85 ALA A C 1
ATOM 675 O O . ALA A 1 85 ? -11.772 0.884 10.503 1.00 96.62 85 ALA A O 1
ATOM 676 N N . TRP A 1 86 ? -10.188 1.845 9.238 1.00 97.00 86 TRP A N 1
ATOM 677 C CA . TRP A 1 86 ? -9.399 2.310 10.376 1.00 97.00 86 TRP A CA 1
ATOM 678 C C . TRP A 1 86 ? -10.157 3.356 11.201 1.00 97.00 86 TRP A C 1
ATOM 680 O O . TRP A 1 86 ? -10.224 3.232 12.426 1.00 97.00 86 TRP A O 1
ATOM 690 N N . GLN A 1 87 ? -10.780 4.339 10.542 1.00 97.31 87 GLN A N 1
ATOM 691 C CA . GLN A 1 87 ? -11.565 5.373 11.217 1.00 97.31 87 GLN A CA 1
ATOM 692 C C . GLN A 1 87 ? -12.763 4.775 11.965 1.00 97.31 87 GLN A C 1
ATOM 694 O O . GLN A 1 87 ? -12.970 5.085 13.133 1.00 97.31 87 GLN A O 1
ATOM 699 N N . GLU A 1 88 ? -13.504 3.856 11.345 1.00 97.75 88 GLU A N 1
ATOM 700 C CA . GLU A 1 88 ? -14.623 3.155 11.987 1.00 97.75 88 GLU A CA 1
ATOM 701 C C . GLU A 1 88 ? -14.177 2.400 13.247 1.00 97.75 88 GLU A C 1
ATOM 703 O O . GLU A 1 88 ? -14.877 2.401 14.262 1.00 97.75 88 GLU A O 1
ATOM 708 N N . LYS A 1 89 ? -12.983 1.794 13.220 1.00 96.75 89 LYS A N 1
ATOM 709 C CA . LYS A 1 89 ? -12.397 1.118 14.383 1.00 96.75 89 LYS A CA 1
ATOM 710 C C . LYS A 1 89 ? -12.029 2.098 15.498 1.00 96.75 89 LYS A C 1
ATOM 712 O O . LYS A 1 89 ? -12.283 1.802 16.666 1.00 96.75 89 LYS A O 1
ATOM 717 N N . VAL A 1 90 ? -11.439 3.242 15.153 1.00 97.19 90 VAL A N 1
ATOM 718 C CA . VAL A 1 90 ? -11.136 4.324 16.104 1.00 97.19 90 VAL A CA 1
ATOM 719 C C . VAL A 1 90 ? -12.421 4.831 16.759 1.00 97.19 90 VAL A C 1
ATOM 721 O O . VAL A 1 90 ? -12.522 4.835 17.987 1.00 97.19 90 VAL A O 1
ATOM 724 N N . ASP A 1 91 ? -13.430 5.158 15.952 1.00 97.38 91 ASP A N 1
ATOM 725 C CA . ASP A 1 91 ? -14.717 5.676 16.416 1.00 97.38 91 ASP A CA 1
ATOM 726 C C . ASP A 1 91 ? -15.435 4.665 17.324 1.00 97.38 91 ASP A C 1
ATOM 728 O O . ASP A 1 91 ? -16.041 5.035 18.331 1.00 97.38 91 ASP A O 1
ATOM 732 N N . ALA A 1 92 ? -15.360 3.370 16.999 1.00 97.31 92 ALA A N 1
ATOM 733 C CA . ALA A 1 92 ? -15.934 2.307 17.818 1.00 97.31 92 ALA A CA 1
ATOM 734 C C . ALA A 1 92 ? -15.266 2.211 19.199 1.00 97.31 92 ALA A C 1
ATOM 736 O O . ALA A 1 92 ? -15.966 2.066 20.202 1.00 97.31 92 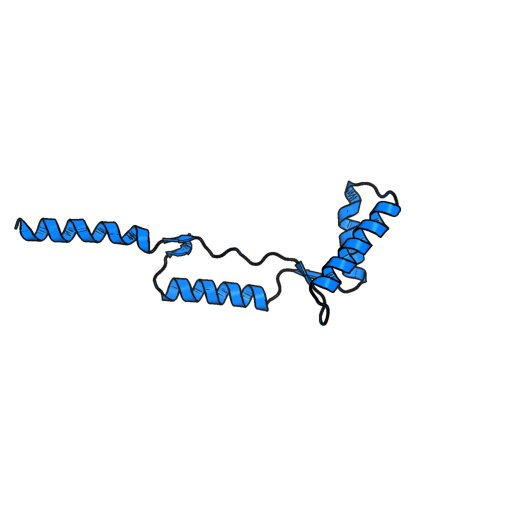ALA A O 1
ATOM 737 N N . LEU A 1 93 ? -13.935 2.324 19.273 1.00 95.69 93 LEU A N 1
ATOM 738 C CA . LEU A 1 93 ? -13.205 2.307 20.545 1.00 95.69 93 LEU A CA 1
ATOM 739 C C . LEU A 1 93 ? -13.542 3.534 21.398 1.00 95.69 93 LEU A C 1
ATOM 741 O O . LEU A 1 93 ? -13.805 3.401 22.593 1.00 95.69 93 LEU A O 1
ATOM 745 N N . GLN A 1 94 ? -13.611 4.713 20.785 1.00 94.94 94 GLN A N 1
ATOM 746 C CA . GLN A 1 94 ? -13.989 5.939 21.486 1.00 94.94 94 GLN A CA 1
ATOM 747 C C . GLN A 1 94 ? -15.434 5.882 22.003 1.00 94.94 94 GLN A C 1
ATOM 749 O O . GLN A 1 94 ? -15.690 6.252 23.147 1.00 94.94 94 GLN A O 1
ATOM 754 N N . LYS A 1 95 ? -16.379 5.334 21.222 1.00 96.25 95 LYS A N 1
ATOM 755 C CA . LYS A 1 95 ? -17.770 5.100 21.668 1.00 96.25 95 LYS A CA 1
ATOM 756 C C . LYS A 1 95 ? -17.875 4.123 22.841 1.00 96.25 95 LYS A C 1
ATOM 758 O O . LYS A 1 95 ? -18.803 4.233 23.634 1.00 96.25 95 LYS A O 1
ATOM 763 N N . GLN A 1 96 ? -16.934 3.189 22.966 1.00 94.50 96 GLN A N 1
ATOM 764 C CA . GLN A 1 96 ? -16.831 2.277 24.113 1.00 94.50 96 GLN A CA 1
ATOM 765 C C . GLN A 1 96 ? -16.211 2.948 25.355 1.00 94.50 96 GLN A C 1
ATOM 767 O O . GLN A 1 96 ? -16.087 2.309 26.397 1.00 94.50 96 GLN A O 1
ATOM 772 N N . GLY A 1 97 ? -15.839 4.229 25.263 1.00 93.31 97 GLY A N 1
ATOM 773 C CA . GLY A 1 97 ? -15.250 5.007 26.351 1.00 93.31 97 GLY A CA 1
ATOM 774 C C . GLY A 1 97 ? -13.730 4.892 26.454 1.00 93.31 97 GLY A C 1
ATOM 775 O O . GLY A 1 97 ? -13.163 5.389 27.426 1.00 93.31 97 GLY A O 1
ATOM 776 N N . TYR A 1 98 ? -13.056 4.246 25.493 1.00 94.06 98 TYR A N 1
ATOM 777 C CA . TYR A 1 98 ? -11.596 4.175 25.499 1.00 94.06 98 TYR A CA 1
ATOM 778 C C . TYR A 1 98 ? -10.974 5.526 25.135 1.00 94.06 98 TYR A C 1
ATOM 780 O O . TYR A 1 98 ? -11.344 6.157 24.144 1.00 94.06 98 TYR A O 1
ATOM 788 N N . GLN A 1 99 ? -9.966 5.926 25.903 1.00 91.94 99 GLN A N 1
ATOM 789 C CA . GLN A 1 99 ? -9.062 7.016 25.572 1.00 91.94 99 GLN A CA 1
ATOM 790 C C . GLN A 1 99 ? -7.865 6.451 24.801 1.00 91.94 99 GLN A C 1
ATOM 792 O O . GLN A 1 99 ? -7.130 5.600 25.309 1.00 91.94 99 GLN A O 1
ATOM 797 N N . LEU A 1 100 ? -7.690 6.908 23.560 1.00 92.69 100 LEU A N 1
ATOM 798 C CA . LEU A 1 100 ? -6.618 6.441 22.684 1.00 92.69 100 LEU A CA 1
ATOM 799 C C . LEU A 1 100 ? -5.337 7.261 22.879 1.00 92.69 100 LEU A C 1
ATOM 801 O O . LEU A 1 100 ? -5.420 8.482 23.033 1.00 92.69 100 LEU A O 1
ATOM 805 N N . TYR A 1 101 ? -4.181 6.595 22.859 1.00 90.94 101 TYR A N 1
ATOM 806 C CA . TYR A 1 101 ? -2.849 7.205 22.968 1.00 90.94 101 TYR A CA 1
ATOM 807 C C . TYR A 1 101 ? -1.857 6.655 21.940 1.00 90.94 101 TYR A C 1
ATOM 809 O O . TYR A 1 101 ? -2.110 5.561 21.381 1.00 90.94 101 TYR A O 1
#